Protein AF-A0A2D6M0J0-F1 (afdb_monomer_lite)

Organism: NCBI:txid3101447

pLDDT: mean 75.47, std 17.34, range [40.09, 96.69]

Foldseek 3Di:
DDDDDDPPPPPDDDDPPPVPPPPDPVVVVVVLVVVLVVLVVLLVVLVPDPDDDPVSVVVNVVSVVVSVVSVVVVVVVVD

Radius of gyration: 22.98 Å; chains: 1; bounding box: 60×23×61 Å

Structure (mmCIF, N/CA/C/O backbone):
data_AF-A0A2D6M0J0-F1
#
_entry.id   AF-A0A2D6M0J0-F1
#
loop_
_atom_site.group_PDB
_atom_site.id
_atom_site.type_symbol
_atom_site.label_atom_id
_atom_site.label_alt_id
_atom_site.label_comp_id
_atom_site.label_asym_id
_atom_site.label_entity_id
_atom_site.label_seq_id
_atom_site.pdbx_PDB_ins_code
_atom_site.Cartn_x
_atom_site.Cartn_y
_atom_site.Cartn_z
_atom_site.occupancy
_atom_site.B_iso_or_equiv
_atom_site.auth_seq_id
_atom_site.auth_comp_id
_atom_site.auth_asym_id
_atom_site.auth_atom_id
_atom_site.pdbx_PDB_model_num
ATOM 1 N N . MET A 1 1 ? -42.713 -3.401 -39.748 1.00 45.16 1 MET A N 1
ATOM 2 C CA . MET A 1 1 ? -41.547 -3.615 -40.631 1.00 45.16 1 MET A CA 1
ATOM 3 C C . MET A 1 1 ? -40.554 -2.522 -40.295 1.00 45.16 1 MET A C 1
ATOM 5 O O . MET A 1 1 ? -40.917 -1.365 -40.434 1.00 45.16 1 MET A O 1
ATOM 9 N N . ILE A 1 2 ? -39.400 -2.852 -39.720 1.00 46.41 2 ILE A N 1
ATOM 10 C CA . ILE A 1 2 ? -38.396 -1.852 -39.333 1.00 46.41 2 ILE A CA 1
ATOM 11 C C . ILE A 1 2 ? -37.171 -2.121 -40.198 1.00 46.41 2 ILE A C 1
ATOM 13 O O . ILE A 1 2 ? -36.643 -3.232 -40.180 1.00 46.41 2 ILE A O 1
ATOM 17 N N . GLU A 1 3 ? -36.783 -1.132 -40.999 1.00 50.12 3 GLU A N 1
ATOM 18 C CA . GLU A 1 3 ? -35.614 -1.198 -41.870 1.00 50.12 3 GLU A CA 1
ATOM 19 C C . GLU A 1 3 ? -34.344 -1.477 -41.054 1.00 50.12 3 GLU A C 1
ATOM 21 O O . GLU A 1 3 ? -34.081 -0.875 -40.011 1.00 50.12 3 GLU A O 1
ATOM 26 N N . MET A 1 4 ? -33.558 -2.440 -41.531 1.00 57.12 4 MET A N 1
ATOM 27 C CA . MET A 1 4 ? -32.315 -2.874 -40.911 1.00 57.12 4 MET A CA 1
ATOM 28 C C . MET A 1 4 ? -31.241 -1.799 -41.122 1.00 57.12 4 MET A C 1
ATOM 30 O O . MET A 1 4 ? -30.748 -1.616 -42.232 1.00 57.12 4 MET A O 1
ATOM 34 N N . ILE A 1 5 ? -30.856 -1.094 -40.057 1.00 65.88 5 ILE A N 1
ATOM 35 C CA . ILE A 1 5 ? -29.760 -0.116 -40.104 1.00 65.88 5 ILE A CA 1
ATOM 36 C C . ILE A 1 5 ? -28.455 -0.858 -40.456 1.00 65.88 5 ILE A C 1
ATOM 38 O O . ILE A 1 5 ? -28.051 -1.757 -39.707 1.00 65.88 5 ILE A O 1
ATOM 42 N N . PRO A 1 6 ? -27.749 -0.508 -41.548 1.00 58.06 6 PRO A N 1
ATOM 43 C CA . PRO A 1 6 ? -26.513 -1.187 -41.896 1.00 58.06 6 PRO A CA 1
ATOM 44 C C . PRO A 1 6 ? -25.429 -0.811 -40.884 1.00 58.06 6 PRO A C 1
ATOM 46 O O . PRO A 1 6 ? -25.097 0.363 -40.706 1.00 58.06 6 PRO A O 1
ATOM 49 N N . LYS A 1 7 ? -24.846 -1.818 -40.217 1.00 63.16 7 LYS A N 1
ATOM 50 C CA . LYS A 1 7 ? -23.650 -1.648 -39.380 1.00 63.16 7 LYS A CA 1
ATOM 51 C C . LYS A 1 7 ? -22.469 -1.279 -40.277 1.00 63.16 7 LYS A C 1
ATOM 53 O O . LYS A 1 7 ? -21.678 -2.131 -40.678 1.00 63.16 7 LYS A O 1
ATOM 58 N N . GLY A 1 8 ? -22.348 0.006 -40.593 1.00 55.28 8 GLY A N 1
ATOM 59 C CA . GLY A 1 8 ? -21.151 0.566 -41.195 1.00 55.28 8 GLY A CA 1
ATOM 60 C C . GLY A 1 8 ? -19.953 0.230 -40.312 1.00 55.28 8 GLY A C 1
ATOM 61 O O . GLY A 1 8 ? -19.927 0.568 -39.127 1.00 55.28 8 GLY A O 1
ATOM 62 N N . ARG A 1 9 ? -18.957 -0.457 -40.883 1.00 62.25 9 ARG A N 1
ATOM 63 C CA . ARG A 1 9 ? -17.638 -0.627 -40.266 1.00 62.25 9 ARG A CA 1
ATOM 64 C C . ARG A 1 9 ? -17.058 0.762 -40.010 1.00 62.25 9 ARG A C 1
ATOM 66 O O . ARG A 1 9 ? -16.435 1.350 -40.890 1.00 62.25 9 ARG A O 1
ATOM 73 N N . ARG A 1 10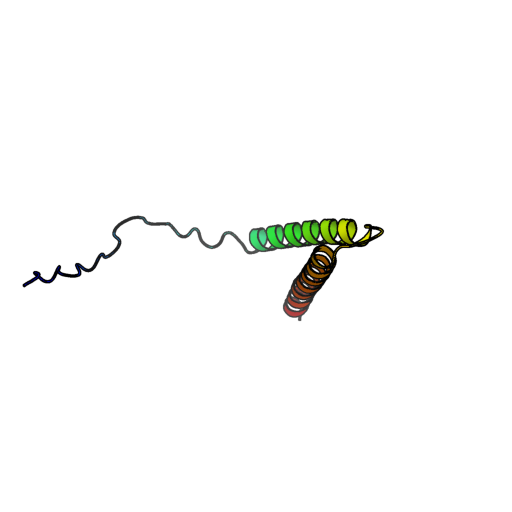 ? -17.225 1.278 -38.793 1.00 61.84 10 ARG A N 1
ATOM 74 C CA . ARG A 1 10 ? -16.433 2.405 -38.303 1.00 61.84 10 ARG A CA 1
ATOM 75 C C . ARG A 1 10 ? -15.002 1.908 -38.121 1.00 61.84 10 ARG A C 1
ATOM 77 O O . ARG A 1 10 ? -14.629 1.427 -37.060 1.00 61.84 10 ARG A O 1
ATOM 84 N N . LYS A 1 11 ? -14.201 1.988 -39.184 1.00 62.75 11 LYS A N 1
ATOM 85 C CA . LYS A 1 11 ? -12.747 2.090 -39.054 1.00 62.75 11 LYS A CA 1
ATOM 86 C C . LYS A 1 11 ? -12.491 3.437 -38.366 1.00 62.75 11 LYS A C 1
ATOM 88 O O . LYS A 1 11 ? -12.839 4.453 -38.970 1.00 62.75 11 LYS A O 1
ATOM 93 N N . PRO A 1 12 ? -11.943 3.494 -37.142 1.00 61.56 12 PRO A N 1
ATOM 94 C CA . PRO A 1 12 ? -11.501 4.768 -36.599 1.00 61.56 12 PRO A CA 1
ATOM 95 C C . PRO A 1 12 ? -10.368 5.286 -37.496 1.00 61.56 12 PRO A C 1
ATOM 97 O O . PRO A 1 12 ? -9.290 4.697 -37.562 1.00 61.56 12 PRO A O 1
ATOM 100 N N . LYS A 1 13 ? -10.650 6.344 -38.262 1.00 60.19 13 LYS A N 1
ATOM 101 C CA . LYS A 1 13 ? -9.631 7.198 -38.870 1.00 60.19 13 LYS A CA 1
ATOM 102 C C . LYS A 1 13 ? -9.411 8.379 -37.931 1.00 60.19 13 LYS A C 1
ATOM 104 O O . LYS A 1 13 ? -10.361 9.090 -37.621 1.00 60.19 13 LYS A O 1
ATOM 109 N N . GLY A 1 14 ? -8.156 8.584 -37.547 1.00 49.38 14 GLY A N 1
ATOM 110 C CA . GLY A 1 14 ? -7.717 9.684 -36.691 1.00 49.38 14 GLY A CA 1
ATOM 111 C C . GLY A 1 14 ? -7.762 9.276 -35.220 1.00 49.38 14 GLY A C 1
ATOM 112 O O . GLY A 1 14 ? -8.775 8.799 -34.737 1.00 49.38 14 GLY A O 1
ATOM 113 N N . SER A 1 15 ? -6.699 9.380 -34.447 1.00 53.28 15 SER A N 1
ATOM 114 C CA . SER A 1 15 ? -5.464 10.136 -34.587 1.00 53.28 15 SER A CA 1
ATOM 115 C C . SER A 1 15 ? -4.278 9.185 -34.477 1.00 53.28 15 SER A C 1
ATOM 117 O O . SER A 1 15 ? -4.354 8.149 -33.820 1.00 53.28 15 SER A O 1
ATOM 119 N N . GLY A 1 16 ? -3.155 9.543 -35.097 1.00 53.00 16 GLY A N 1
ATOM 120 C CA . GLY A 1 16 ? -1.875 9.061 -34.610 1.00 53.00 16 GLY A CA 1
ATOM 121 C C . GLY A 1 16 ? -1.704 9.568 -33.183 1.00 53.00 16 GLY A C 1
ATOM 122 O O . GLY A 1 16 ? -1.064 10.590 -32.961 1.00 53.00 16 GLY A O 1
ATOM 123 N N . SER A 1 17 ? -2.249 8.854 -32.198 1.00 54.94 17 SER A N 1
ATOM 124 C CA . SER A 1 17 ? -1.517 8.685 -30.962 1.00 54.94 17 SER A CA 1
ATOM 125 C C . SER A 1 17 ? -0.253 7.964 -31.396 1.00 54.94 17 SER A C 1
ATOM 127 O O . SER A 1 17 ? -0.195 6.744 -31.519 1.00 54.94 17 SER A O 1
ATOM 129 N N . HIS A 1 18 ? 0.761 8.764 -31.724 1.00 49.81 18 HIS A N 1
ATOM 130 C CA . HIS A 1 18 ? 2.131 8.402 -31.459 1.00 49.81 18 HIS A CA 1
ATOM 131 C C . HIS A 1 18 ? 2.094 7.880 -30.023 1.00 49.81 18 HIS A C 1
ATOM 133 O O . HIS A 1 18 ? 2.041 8.657 -29.069 1.00 49.81 18 HIS A O 1
ATOM 139 N N . LEU A 1 19 ? 1.926 6.561 -29.884 1.00 56.31 19 LEU A N 1
ATOM 140 C CA . LEU A 1 19 ? 2.124 5.859 -28.639 1.00 56.31 19 LEU A CA 1
ATOM 141 C C . LEU A 1 19 ? 3.594 6.112 -28.387 1.00 56.31 19 LEU A C 1
ATOM 143 O O . LEU A 1 19 ? 4.447 5.422 -28.943 1.00 56.31 19 LEU A O 1
ATOM 147 N N . GLN A 1 20 ? 3.865 7.218 -27.687 1.00 62.47 20 GLN A N 1
ATOM 148 C CA . GLN A 1 20 ? 5.206 7.590 -27.301 1.00 62.47 20 GLN A CA 1
ATOM 149 C C . GLN A 1 20 ? 5.773 6.315 -26.696 1.00 62.47 20 GLN A C 1
ATOM 151 O O . GLN A 1 20 ? 5.115 5.752 -25.807 1.00 62.47 20 GLN A O 1
ATOM 156 N N . PRO A 1 21 ? 6.895 5.800 -27.224 1.00 56.72 21 PRO A N 1
ATOM 157 C CA . PRO A 1 21 ? 7.478 4.573 -26.716 1.00 56.72 21 PRO A CA 1
ATOM 158 C C . PRO A 1 21 ? 7.539 4.719 -25.204 1.00 56.72 21 PRO A C 1
ATOM 160 O O . PRO A 1 21 ? 8.046 5.736 -24.728 1.00 56.72 21 PRO A O 1
ATOM 163 N N . LEU A 1 22 ? 6.896 3.777 -24.499 1.00 57.66 22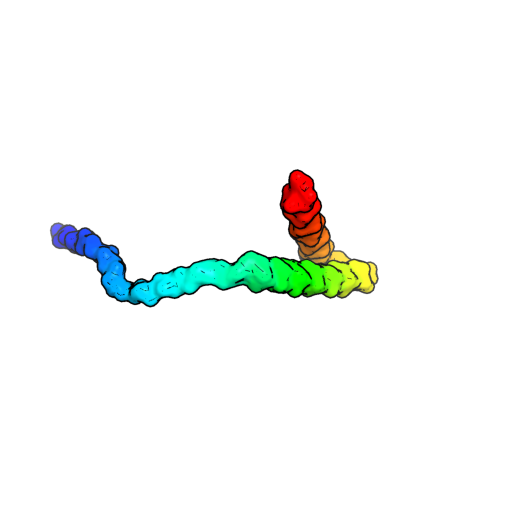 LEU A N 1
ATOM 164 C CA . LEU A 1 22 ? 6.763 3.704 -23.045 1.00 57.66 22 LEU A CA 1
ATOM 165 C C . LEU A 1 22 ? 8.003 4.318 -22.401 1.00 57.66 22 LEU A C 1
ATOM 167 O O . LEU A 1 22 ? 9.052 3.681 -22.355 1.00 57.66 22 LEU A O 1
ATOM 171 N N . GLY A 1 23 ? 7.903 5.600 -22.028 1.00 55.25 23 GLY A N 1
ATOM 172 C CA . GLY A 1 23 ? 9.084 6.403 -21.735 1.00 55.25 23 GLY A CA 1
ATOM 173 C C . GLY A 1 23 ? 9.847 5.764 -20.590 1.00 55.25 23 GLY A C 1
ATOM 174 O O . GLY A 1 23 ? 9.324 5.774 -19.477 1.00 55.25 23 GLY A O 1
ATOM 175 N N . SER A 1 24 ? 10.996 5.185 -20.954 1.00 60.75 24 SER A N 1
ATOM 176 C CA . SER A 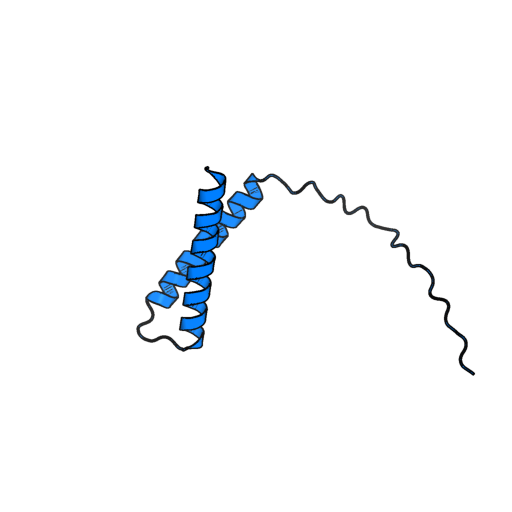1 24 ? 12.078 4.565 -20.186 1.00 60.75 24 SER A CA 1
ATOM 177 C C . SER A 1 24 ? 11.689 3.850 -18.885 1.00 60.75 24 SER A C 1
ATOM 179 O O . SER A 1 24 ? 11.079 4.417 -17.981 1.00 60.75 24 SER A O 1
ATOM 181 N N . GLY A 1 25 ? 12.171 2.615 -18.700 1.00 62.56 25 GLY A N 1
ATOM 182 C CA . GLY A 1 25 ? 12.034 1.865 -17.439 1.00 62.56 25 GLY A CA 1
ATOM 183 C C . GLY A 1 25 ? 12.429 2.659 -16.178 1.00 62.56 25 GLY A C 1
ATOM 184 O O . GLY A 1 25 ? 11.942 2.372 -15.089 1.00 62.56 25 GLY A O 1
ATOM 185 N N . GLN A 1 26 ? 13.216 3.729 -16.324 1.00 65.88 26 GLN A N 1
ATOM 186 C CA . GLN A 1 26 ? 13.506 4.717 -15.285 1.00 65.88 26 GLN A CA 1
ATOM 187 C C . GLN A 1 26 ? 12.263 5.453 -14.755 1.00 65.88 26 GLN A C 1
ATOM 189 O O . GLN A 1 26 ? 12.122 5.577 -13.539 1.00 65.88 26 GLN A O 1
ATOM 194 N N . ARG A 1 27 ? 11.333 5.905 -15.612 1.00 67.81 27 ARG A N 1
ATOM 195 C CA . ARG A 1 27 ? 10.105 6.585 -15.152 1.00 67.81 27 ARG A CA 1
ATOM 196 C C . ARG A 1 27 ? 9.162 5.619 -14.444 1.00 67.81 27 ARG A C 1
ATOM 198 O O . ARG A 1 27 ? 8.624 5.964 -13.397 1.00 67.81 27 ARG A O 1
ATOM 205 N N . ALA A 1 28 ? 9.007 4.404 -14.975 1.00 70.94 28 ALA A N 1
ATOM 206 C CA . ALA A 1 28 ? 8.232 3.345 -14.326 1.00 70.94 28 ALA A CA 1
ATOM 207 C C . ALA A 1 28 ? 8.832 2.972 -12.958 1.00 70.94 28 ALA A C 1
ATOM 209 O O . ALA A 1 28 ? 8.121 2.873 -11.957 1.00 70.94 28 ALA A O 1
ATOM 210 N N . MET A 1 29 ? 10.160 2.858 -12.875 1.00 73.31 29 MET A N 1
ATOM 211 C CA . MET A 1 29 ? 10.862 2.622 -11.616 1.00 73.31 29 MET A CA 1
ATOM 212 C C . MET A 1 29 ? 10.680 3.783 -10.625 1.00 73.31 29 MET A C 1
ATOM 214 O O . MET A 1 29 ? 10.456 3.534 -9.439 1.00 73.31 29 MET A O 1
ATOM 218 N N . HIS A 1 30 ? 10.756 5.034 -11.090 1.00 82.50 30 HIS A N 1
ATOM 219 C CA . HIS A 1 30 ? 10.554 6.229 -10.267 1.00 82.50 30 HIS A CA 1
ATOM 220 C C . HIS A 1 30 ? 9.122 6.301 -9.716 1.00 82.50 30 HIS A C 1
ATOM 222 O O . HIS A 1 30 ? 8.937 6.479 -8.512 1.00 82.50 30 HIS A O 1
ATOM 228 N N . ALA A 1 31 ? 8.117 6.054 -10.561 1.00 78.62 31 ALA A N 1
ATOM 229 C CA . ALA A 1 31 ? 6.717 5.969 -10.152 1.00 78.62 31 ALA A CA 1
ATOM 230 C C . ALA A 1 31 ? 6.494 4.864 -9.106 1.00 78.62 31 ALA A C 1
ATOM 232 O O . ALA A 1 31 ? 5.859 5.106 -8.082 1.00 78.62 31 ALA A O 1
ATOM 233 N N . ASN A 1 32 ? 7.099 3.685 -9.291 1.00 80.50 32 ASN A N 1
ATOM 234 C CA . ASN A 1 32 ? 7.009 2.595 -8.318 1.00 80.50 32 ASN A CA 1
ATOM 235 C C . ASN A 1 32 ? 7.681 2.939 -6.980 1.00 80.50 32 ASN A C 1
ATOM 237 O O . ASN A 1 32 ? 7.136 2.622 -5.925 1.00 80.50 32 ASN A O 1
ATOM 241 N N . LYS A 1 33 ? 8.842 3.612 -6.985 1.00 83.31 33 LYS A N 1
ATOM 242 C CA . LYS A 1 33 ? 9.477 4.096 -5.742 1.00 83.31 33 LYS A CA 1
ATOM 243 C C . LYS A 1 33 ? 8.570 5.091 -5.013 1.00 83.31 33 LYS A C 1
ATOM 245 O O . LYS A 1 33 ? 8.382 4.961 -3.805 1.00 83.31 33 LYS A O 1
ATOM 250 N N . GLN A 1 34 ? 7.969 6.031 -5.742 1.00 87.06 34 GLN A N 1
ATOM 251 C CA . GLN A 1 34 ? 7.043 7.006 -5.168 1.00 87.06 34 GLN A CA 1
ATOM 252 C C . GLN A 1 34 ? 5.779 6.336 -4.606 1.00 87.06 34 GLN A C 1
ATOM 254 O O . GLN A 1 34 ? 5.342 6.682 -3.510 1.00 87.06 34 GLN A O 1
ATOM 259 N N . ALA A 1 35 ? 5.215 5.353 -5.310 1.00 84.88 35 ALA A N 1
ATOM 260 C CA . ALA A 1 35 ? 4.049 4.601 -4.853 1.00 84.88 35 ALA A CA 1
ATOM 261 C C . ALA A 1 35 ? 4.341 3.810 -3.568 1.00 84.88 35 ALA A C 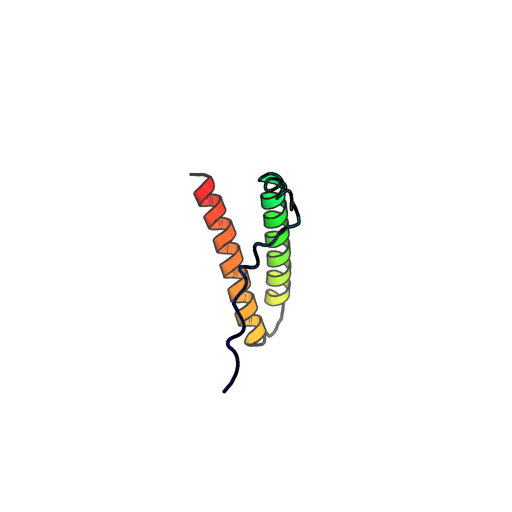1
ATOM 263 O O . ALA A 1 35 ? 3.555 3.864 -2.626 1.00 84.88 35 ALA A O 1
ATOM 264 N N . VAL A 1 36 ? 5.497 3.139 -3.483 1.00 87.25 36 VAL A N 1
ATOM 265 C CA . VAL A 1 36 ? 5.923 2.425 -2.264 1.00 87.25 36 VAL A CA 1
ATOM 266 C C . VAL A 1 36 ? 6.096 3.379 -1.084 1.00 87.25 36 VAL A C 1
ATOM 268 O O . VAL A 1 36 ? 5.672 3.049 0.022 1.00 87.25 36 VAL A O 1
ATOM 271 N N . ALA A 1 37 ? 6.664 4.566 -1.311 1.00 88.31 37 ALA A N 1
ATOM 272 C CA . ALA A 1 37 ? 6.792 5.580 -0.268 1.00 88.31 37 ALA A CA 1
ATOM 273 C C . ALA A 1 37 ? 5.418 6.045 0.243 1.00 88.31 37 ALA A C 1
ATOM 275 O O . ALA A 1 37 ? 5.200 6.085 1.452 1.00 88.31 37 ALA A O 1
ATOM 276 N N . ARG A 1 38 ? 4.463 6.314 -0.660 1.00 90.75 38 ARG A N 1
ATOM 277 C CA . ARG A 1 38 ? 3.089 6.692 -0.281 1.00 90.75 38 ARG A CA 1
ATOM 278 C C . ARG A 1 38 ? 2.380 5.585 0.502 1.00 90.75 38 ARG A C 1
ATOM 280 O O . ARG A 1 38 ? 1.810 5.864 1.550 1.00 90.75 38 ARG A O 1
ATOM 287 N N . MET A 1 39 ? 2.483 4.331 0.048 1.00 91.94 39 MET A N 1
ATOM 288 C CA . MET A 1 39 ? 1.924 3.183 0.774 1.00 91.94 39 MET A CA 1
ATOM 289 C C . MET A 1 39 ? 2.532 3.043 2.177 1.00 91.94 39 MET A C 1
ATOM 291 O O . MET A 1 39 ? 1.817 2.703 3.112 1.00 91.94 39 MET A O 1
ATOM 295 N N . GLN A 1 40 ? 3.832 3.315 2.351 1.00 93.06 40 GLN A N 1
ATOM 296 C CA . GLN A 1 40 ? 4.474 3.247 3.668 1.00 93.06 40 GLN A CA 1
ATOM 297 C C . GLN A 1 40 ? 3.940 4.304 4.639 1.00 93.06 40 GLN A C 1
ATOM 299 O O . GLN A 1 40 ? 3.725 3.990 5.808 1.00 93.06 40 GLN A O 1
ATOM 304 N N . VAL A 1 41 ? 3.737 5.537 4.170 1.00 95.06 41 VAL A N 1
ATOM 305 C CA . VAL A 1 41 ? 3.163 6.611 4.995 1.00 95.06 41 VAL A CA 1
ATOM 306 C C . VAL A 1 41 ? 1.766 6.213 5.468 1.00 95.06 41 VAL A C 1
ATOM 308 O O . VAL A 1 41 ? 1.498 6.223 6.664 1.00 95.06 41 VAL A O 1
ATOM 311 N N . GLU A 1 42 ? 0.923 5.737 4.556 1.00 94.38 42 GLU A N 1
ATOM 312 C CA . GLU A 1 42 ? -0.454 5.349 4.870 1.00 94.38 42 GLU A CA 1
ATOM 313 C C . GLU A 1 42 ? -0.534 4.130 5.808 1.00 94.38 42 GLU A C 1
ATOM 315 O O . GLU A 1 42 ? -1.377 4.074 6.703 1.00 94.38 42 GLU A O 1
ATOM 320 N N . ILE A 1 43 ? 0.383 3.165 5.663 1.00 95.50 43 ILE A N 1
ATOM 321 C CA . ILE A 1 43 ? 0.537 2.057 6.618 1.00 95.50 43 ILE A CA 1
ATOM 322 C C . ILE A 1 43 ? 0.875 2.592 8.011 1.00 95.50 43 ILE A C 1
ATOM 324 O O . ILE A 1 43 ? 0.283 2.127 8.984 1.00 95.50 43 ILE A O 1
ATOM 328 N N . ASN A 1 44 ? 1.804 3.545 8.124 1.00 94.94 44 ASN A N 1
ATOM 329 C CA . ASN A 1 44 ? 2.209 4.109 9.414 1.00 94.94 44 ASN A CA 1
ATOM 330 C C . ASN A 1 44 ? 1.055 4.861 1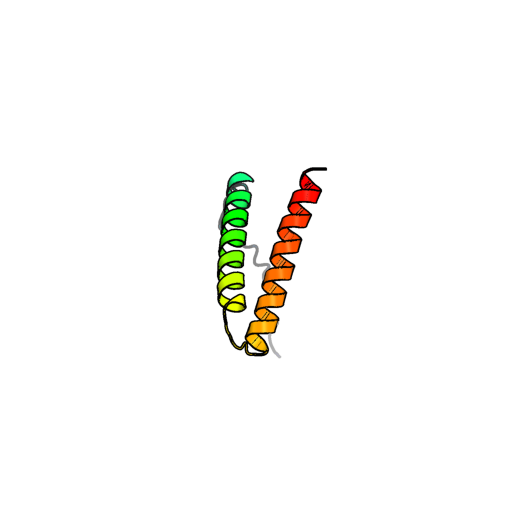0.078 1.00 94.94 44 ASN A C 1
ATOM 332 O O . ASN A 1 44 ? 0.792 4.642 11.258 1.00 94.94 44 ASN A O 1
ATOM 336 N N . GLU A 1 45 ? 0.340 5.685 9.313 1.00 95.38 45 GLU A N 1
ATOM 337 C CA . GLU A 1 45 ? -0.832 6.425 9.787 1.00 95.38 45 GLU A CA 1
ATOM 338 C C . GLU A 1 45 ? -1.909 5.477 10.316 1.00 95.38 45 GLU A C 1
ATOM 340 O O . GLU A 1 45 ? -2.360 5.625 11.449 1.00 95.38 45 GLU A O 1
ATOM 345 N N . LEU A 1 46 ? -2.274 4.450 9.540 1.00 94.25 46 LEU A N 1
ATOM 346 C CA . LEU A 1 46 ? -3.263 3.459 9.966 1.00 94.25 46 LEU A CA 1
ATOM 347 C C . LEU A 1 46 ? -2.770 2.633 11.158 1.00 94.25 46 LEU A C 1
ATOM 349 O O . LEU A 1 46 ? -3.559 2.314 12.047 1.00 94.25 46 LEU A O 1
ATOM 353 N N . SER A 1 47 ? -1.483 2.287 11.202 1.00 92.00 47 SER A N 1
ATOM 354 C CA . SER A 1 47 ? -0.900 1.493 12.290 1.00 92.00 47 SER A CA 1
ATOM 355 C C . SER A 1 47 ? -0.857 2.262 13.607 1.00 92.00 47 SER A C 1
ATOM 357 O O . SER A 1 47 ? -1.072 1.649 14.651 1.00 92.00 47 SER A O 1
ATOM 359 N N . ALA A 1 48 ? -0.652 3.581 13.551 1.00 93.56 48 ALA A N 1
ATOM 360 C CA . ALA A 1 48 ? -0.609 4.470 14.708 1.00 93.56 48 ALA A CA 1
ATOM 361 C C . ALA A 1 48 ? -1.990 4.762 15.323 1.00 93.56 48 ALA A C 1
ATOM 363 O O . ALA A 1 48 ? -2.060 5.302 16.426 1.00 93.56 48 ALA A O 1
ATOM 364 N N . LEU A 1 49 ? -3.090 4.410 14.644 1.00 92.81 49 LEU A N 1
ATOM 365 C CA . LEU A 1 49 ? -4.429 4.594 15.199 1.00 92.81 49 LEU A CA 1
ATOM 366 C C . LEU A 1 49 ? -4.638 3.692 16.432 1.00 92.81 49 LEU A C 1
ATOM 368 O O . LEU A 1 49 ? -4.465 2.474 16.318 1.00 92.8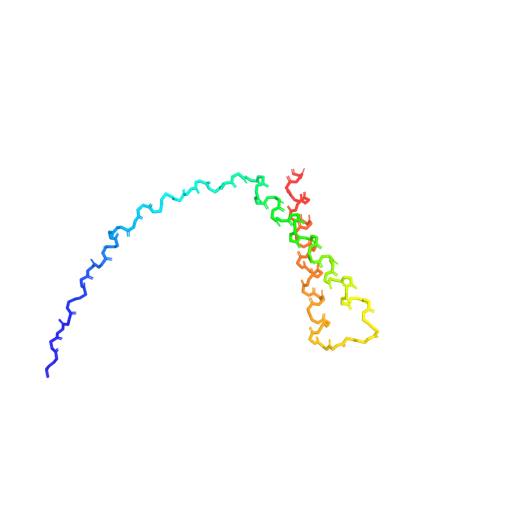1 49 LEU A O 1
ATOM 372 N N . PRO A 1 50 ? -5.080 4.247 17.580 1.00 90.38 50 PRO A N 1
ATOM 373 C CA . PRO A 1 50 ? -5.305 3.476 18.805 1.00 90.38 50 PRO A CA 1
ATOM 374 C C . PRO A 1 50 ? -6.464 2.480 18.667 1.00 90.38 50 PRO A C 1
ATOM 376 O O . PRO A 1 50 ? -6.457 1.428 19.299 1.00 90.38 50 PRO A O 1
ATOM 379 N N . GLN A 1 51 ? -7.448 2.787 17.816 1.00 92.06 51 GLN A N 1
ATOM 380 C CA . GLN A 1 51 ? -8.506 1.866 17.406 1.00 92.06 51 GLN A CA 1
ATOM 381 C C . GLN A 1 51 ? -8.777 2.030 15.911 1.00 92.06 51 GLN A C 1
ATOM 383 O O . GLN A 1 51 ? -8.820 3.147 15.396 1.00 92.06 51 GLN A O 1
ATOM 388 N N . ARG A 1 52 ? -8.968 0.909 15.211 1.00 93.25 52 ARG A N 1
ATOM 389 C CA . ARG A 1 52 ? -9.249 0.881 13.771 1.00 93.25 52 ARG A CA 1
ATOM 390 C C . ARG A 1 52 ? -10.626 0.299 13.528 1.00 93.25 52 ARG A C 1
ATOM 392 O O . ARG A 1 52 ? -10.990 -0.732 14.086 1.00 93.25 52 ARG A O 1
ATOM 399 N N . THR A 1 53 ? -11.363 0.916 12.617 1.00 96.44 53 THR A N 1
ATOM 400 C CA . THR A 1 53 ? -12.558 0.297 12.043 1.00 96.44 53 THR A CA 1
ATOM 401 C C . THR A 1 53 ? -12.174 -0.943 11.229 1.00 96.44 53 THR A C 1
ATOM 403 O O . THR A 1 53 ? -11.062 -1.047 10.704 1.00 96.44 53 THR A O 1
ATOM 406 N N . VAL A 1 54 ? -13.122 -1.861 11.026 1.00 95.56 54 VAL A N 1
ATOM 407 C CA . VAL A 1 54 ? -12.921 -3.038 10.158 1.00 95.56 54 VAL A CA 1
ATOM 408 C C . VAL A 1 54 ? -12.503 -2.620 8.740 1.00 95.56 54 VAL A C 1
ATOM 410 O O . VAL A 1 54 ? -11.675 -3.274 8.108 1.00 95.56 54 VAL A O 1
ATOM 413 N N . GLY A 1 55 ? -13.031 -1.497 8.238 1.00 96.62 55 GLY A N 1
ATOM 414 C CA . GLY A 1 55 ? -12.630 -0.925 6.951 1.00 96.62 55 GLY A CA 1
ATOM 415 C C . GLY A 1 55 ? -11.156 -0.512 6.918 1.00 96.62 55 GLY A C 1
ATOM 416 O O . GLY A 1 55 ? -10.441 -0.883 5.988 1.00 96.62 55 GLY A O 1
ATOM 417 N N . GLN A 1 56 ? -10.687 0.192 7.950 1.00 95.75 56 GLN A N 1
ATOM 418 C CA . GLN A 1 56 ? -9.285 0.600 8.085 1.00 95.75 56 GLN A CA 1
ATOM 419 C C . GLN A 1 56 ? -8.348 -0.599 8.251 1.00 95.75 56 GLN A C 1
ATOM 421 O O . GLN A 1 56 ? -7.288 -0.617 7.631 1.00 95.75 56 GLN A O 1
ATOM 426 N N . GLN A 1 57 ? -8.749 -1.624 9.009 1.00 94.94 57 GLN A N 1
ATOM 427 C CA . GLN A 1 57 ? -7.951 -2.844 9.151 1.00 94.94 57 GLN A CA 1
ATOM 428 C C . GLN A 1 57 ? -7.824 -3.596 7.818 1.00 94.94 57 GLN A C 1
ATOM 430 O O . GLN A 1 57 ? -6.722 -3.964 7.425 1.00 94.94 57 GLN A O 1
ATOM 435 N N . ARG A 1 58 ? -8.921 -3.753 7.061 1.00 96.69 58 ARG A N 1
ATOM 436 C CA . ARG A 1 58 ? -8.867 -4.355 5.715 1.00 96.69 58 ARG A CA 1
ATOM 437 C C . ARG A 1 58 ? -7.987 -3.550 4.759 1.00 96.69 58 ARG A C 1
ATOM 439 O O . ARG A 1 58 ? -7.252 -4.129 3.964 1.00 96.69 58 ARG A O 1
ATOM 446 N N . LYS A 1 59 ? -8.049 -2.219 4.836 1.00 95.38 59 LYS A N 1
ATOM 447 C CA . LYS A 1 59 ? -7.205 -1.331 4.030 1.00 95.38 59 LYS A CA 1
ATOM 448 C C . LYS A 1 59 ? -5.723 -1.496 4.378 1.00 95.38 59 LYS A C 1
ATOM 450 O O . LYS A 1 59 ? -4.913 -1.639 3.467 1.00 95.38 59 LYS A O 1
ATOM 455 N N . LEU A 1 60 ? -5.387 -1.539 5.668 1.00 95.06 60 LEU A N 1
ATOM 456 C CA . LEU A 1 60 ? -4.028 -1.790 6.152 1.00 95.06 60 LEU A CA 1
ATOM 457 C C . LEU A 1 60 ? -3.491 -3.131 5.629 1.00 95.06 60 LEU A C 1
ATOM 459 O O . LEU A 1 60 ? -2.416 -3.166 5.033 1.00 95.06 60 LEU A O 1
ATOM 463 N N . ASP A 1 61 ? -4.273 -4.206 5.748 1.00 94.56 61 ASP A N 1
ATOM 464 C CA . ASP A 1 61 ? -3.912 -5.531 5.230 1.00 94.56 61 ASP A CA 1
ATOM 465 C C . ASP A 1 61 ? -3.637 -5.512 3.717 1.00 94.56 61 ASP A C 1
ATOM 467 O O . ASP A 1 61 ? -2.665 -6.109 3.243 1.00 94.56 61 ASP A O 1
ATOM 471 N N . CYS A 1 62 ? -4.477 -4.816 2.943 1.00 95.19 62 CYS A N 1
ATOM 472 C CA . CYS A 1 62 ? -4.296 -4.667 1.500 1.00 95.19 62 CYS A CA 1
ATOM 473 C C . CYS A 1 62 ? -3.005 -3.909 1.156 1.00 95.19 62 CYS A C 1
ATOM 475 O O . CYS A 1 62 ? -2.253 -4.362 0.290 1.00 95.19 62 CYS A O 1
ATOM 477 N N . LEU A 1 63 ? -2.724 -2.797 1.844 1.00 92.94 63 LEU A N 1
ATOM 478 C CA . LEU A 1 63 ? -1.516 -1.992 1.633 1.00 92.94 63 LEU A CA 1
ATOM 479 C C . LEU A 1 63 ? -0.244 -2.785 1.955 1.00 92.94 63 LEU A C 1
ATOM 481 O O . LEU A 1 63 ? 0.703 -2.787 1.166 1.00 92.94 63 LEU A O 1
ATOM 485 N N . VAL A 1 64 ? -0.237 -3.520 3.070 1.00 92.31 64 VAL A N 1
ATOM 486 C CA . VAL A 1 64 ? 0.897 -4.366 3.470 1.00 92.31 64 VAL A CA 1
ATOM 487 C C . VAL A 1 64 ? 1.144 -5.469 2.436 1.00 92.31 64 VAL A C 1
ATOM 489 O O . VAL A 1 64 ? 2.273 -5.632 1.969 1.00 92.31 64 VAL A O 1
ATOM 492 N N . LYS A 1 65 ? 0.097 -6.189 2.003 1.00 93.12 65 LYS A N 1
ATOM 493 C CA . LYS A 1 65 ? 0.220 -7.243 0.977 1.00 93.12 65 LYS A CA 1
ATOM 494 C C . LYS A 1 65 ? 0.717 -6.693 -0.359 1.00 93.12 65 LYS A C 1
ATOM 496 O O . LYS A 1 65 ? 1.569 -7.320 -0.987 1.00 93.12 65 LYS A O 1
ATOM 501 N N . ALA A 1 66 ? 0.207 -5.541 -0.792 1.00 88.06 66 ALA A N 1
ATOM 502 C CA . ALA A 1 66 ? 0.647 -4.891 -2.025 1.00 88.06 66 ALA A CA 1
ATOM 503 C C . ALA A 1 66 ? 2.131 -4.506 -1.956 1.00 88.06 66 ALA A C 1
ATOM 505 O O . ALA A 1 66 ? 2.890 -4.806 -2.878 1.00 88.06 66 ALA A O 1
ATOM 506 N N . LYS A 1 67 ? 2.575 -3.925 -0.835 1.00 84.94 67 LYS A N 1
ATOM 507 C CA . LYS A 1 67 ? 3.979 -3.559 -0.624 1.00 84.94 67 LYS A CA 1
ATOM 508 C C . LYS A 1 67 ? 4.909 -4.778 -0.667 1.00 84.94 67 LYS A C 1
ATOM 510 O O . LYS A 1 67 ? 5.961 -4.706 -1.298 1.00 84.94 67 LYS A O 1
ATOM 515 N N . ILE A 1 68 ? 4.514 -5.896 -0.050 1.00 82.81 68 ILE A N 1
ATOM 516 C CA . ILE A 1 68 ? 5.286 -7.151 -0.083 1.00 82.81 68 ILE A CA 1
ATOM 517 C C . ILE A 1 68 ? 5.438 -7.667 -1.518 1.00 82.81 68 ILE A C 1
ATOM 519 O O . ILE A 1 68 ? 6.540 -8.059 -1.891 1.00 82.81 68 ILE A O 1
ATOM 523 N N . ARG A 1 69 ? 4.376 -7.632 -2.338 1.00 84.12 69 ARG A N 1
ATOM 524 C CA . ARG A 1 69 ? 4.455 -8.056 -3.750 1.00 84.12 69 ARG A CA 1
ATOM 525 C C . ARG A 1 69 ? 5.465 -7.223 -4.533 1.00 84.12 69 ARG A C 1
ATOM 527 O O . ARG A 1 69 ? 6.333 -7.789 -5.173 1.00 84.12 69 ARG A O 1
ATOM 534 N N . VAL A 1 70 ? 5.438 -5.897 -4.383 1.00 76.62 70 VAL A N 1
ATOM 535 C CA . VAL A 1 70 ? 6.393 -5.007 -5.068 1.00 76.62 70 VAL A CA 1
ATOM 536 C C . VAL A 1 70 ? 7.846 -5.267 -4.647 1.00 76.62 70 VAL A C 1
ATOM 538 O O . VAL A 1 70 ? 8.753 -5.111 -5.460 1.00 76.62 70 VAL A O 1
ATOM 541 N N . ILE A 1 71 ? 8.091 -5.639 -3.386 1.00 74.56 71 ILE A N 1
ATOM 542 C CA . ILE A 1 71 ? 9.435 -6.006 -2.913 1.00 74.56 71 ILE A CA 1
ATOM 543 C C . ILE A 1 71 ? 9.851 -7.364 -3.486 1.00 74.56 71 ILE A C 1
ATOM 545 O O . ILE A 1 71 ? 10.934 -7.455 -4.054 1.00 74.56 71 ILE A O 1
ATOM 549 N N . ARG A 1 72 ? 8.983 -8.382 -3.412 1.00 72.69 72 ARG A N 1
ATOM 550 C CA . ARG A 1 72 ? 9.266 -9.721 -3.954 1.00 72.69 72 ARG A CA 1
ATOM 551 C C . ARG A 1 72 ? 9.519 -9.700 -5.458 1.00 72.69 72 ARG A C 1
ATOM 553 O O . ARG A 1 72 ? 10.497 -10.279 -5.905 1.00 72.69 72 ARG A O 1
ATOM 560 N N . ASP A 1 73 ? 8.702 -8.980 -6.222 1.00 73.31 73 ASP A N 1
ATOM 561 C CA . ASP A 1 73 ? 8.896 -8.820 -7.668 1.00 73.31 73 ASP A CA 1
ATOM 562 C C . ASP A 1 73 ? 10.227 -8.114 -7.977 1.00 73.31 73 ASP A C 1
ATOM 564 O O . ASP A 1 73 ? 10.847 -8.373 -9.000 1.00 73.31 73 ASP A O 1
ATOM 568 N N . ARG A 1 74 ? 10.705 -7.229 -7.088 1.00 64.38 74 ARG A N 1
ATOM 569 C CA . ARG A 1 74 ? 12.027 -6.597 -7.221 1.00 64.38 74 ARG A CA 1
ATOM 570 C C . ARG A 1 74 ? 13.183 -7.527 -6.874 1.00 64.38 74 ARG A C 1
ATOM 572 O O . ARG A 1 74 ? 14.243 -7.371 -7.473 1.00 64.38 74 ARG A O 1
ATOM 579 N N . GLU A 1 75 ? 13.009 -8.429 -5.913 1.00 59.91 75 GLU A N 1
ATOM 580 C CA . GLU A 1 75 ? 14.006 -9.457 -5.591 1.00 59.91 75 GLU A CA 1
ATOM 581 C C . GLU A 1 75 ? 14.096 -10.502 -6.712 1.00 59.91 75 GLU A C 1
ATOM 583 O O . GLU A 1 75 ? 15.199 -10.801 -7.148 1.00 59.91 75 GLU A O 1
ATOM 588 N N . LEU A 1 76 ? 12.962 -10.919 -7.289 1.00 51.09 76 LEU A N 1
ATOM 589 C CA . LEU A 1 76 ? 12.891 -11.820 -8.453 1.00 51.09 76 LEU A CA 1
ATOM 590 C C . LEU A 1 76 ? 13.516 -11.258 -9.743 1.00 51.09 76 LEU A C 1
ATOM 592 O O . LEU A 1 76 ? 13.811 -12.022 -10.647 1.00 51.09 76 LEU A O 1
ATOM 596 N N . ILE A 1 77 ? 13.687 -9.937 -9.865 1.00 52.56 77 ILE A N 1
ATOM 597 C CA . ILE A 1 77 ? 14.363 -9.299 -11.016 1.00 52.56 77 ILE A CA 1
ATOM 598 C C . ILE A 1 77 ? 15.891 -9.225 -10.804 1.00 52.56 77 ILE A C 1
ATOM 600 O O . ILE A 1 77 ? 16.631 -8.874 -11.723 1.00 52.56 77 ILE A O 1
ATOM 604 N N . ARG A 1 78 ? 16.374 -9.488 -9.582 1.00 50.69 78 ARG A N 1
ATOM 605 C CA . ARG A 1 78 ? 17.801 -9.449 -9.228 1.00 50.69 78 ARG A CA 1
ATOM 606 C C . ARG A 1 78 ? 18.495 -10.814 -9.286 1.00 50.69 78 ARG A C 1
ATOM 608 O O . ARG A 1 78 ? 19.725 -10.809 -9.297 1.00 50.69 78 ARG A O 1
ATOM 615 N N . GLU A 1 79 ? 17.740 -11.910 -9.309 1.00 40.09 79 GLU A N 1
ATOM 616 C CA . GLU A 1 79 ? 18.204 -13.269 -9.647 1.00 40.09 79 GLU A CA 1
ATOM 617 C C . GLU A 1 79 ? 18.000 -13.550 -11.140 1.00 40.09 79 GLU A C 1
ATOM 619 O O . GLU A 1 79 ? 18.876 -14.224 -11.726 1.00 40.09 79 GLU A O 1
#

Sequence (79 aa):
MIEMIPKGRRKPKGSGSHLQPLGSGQRAMHANKQAVARMQVEINELSALPQRTVGQQRKLDCLVKAKIRVIRDRELIRE

Secondary structure (DSSP, 8-state):
------------------------HHHHHHHHHHHHHHHHHHHHHHHH-SS--HHHHHHHHHHHHHHHHHHHHHHTTT-